Protein AF-A0A5N5IXF9-F1 (afdb_monomer)

Structure (mmCIF, N/CA/C/O backbone):
data_AF-A0A5N5IXF9-F1
#
_entry.id   AF-A0A5N5IXF9-F1
#
loop_
_atom_site.group_PDB
_atom_site.id
_atom_site.type_symbol
_atom_site.label_atom_id
_atom_site.label_alt_id
_atom_site.label_comp_id
_atom_site.label_asym_id
_atom_site.label_entity_id
_atom_site.label_seq_id
_atom_site.pdbx_PDB_ins_code
_atom_site.Cartn_x
_atom_site.Cartn_y
_atom_site.Cartn_z
_atom_site.occupancy
_atom_site.B_iso_or_equiv
_atom_site.auth_seq_id
_atom_site.auth_comp_id
_atom_site.auth_asym_id
_atom_site.auth_atom_id
_atom_site.pdbx_PDB_model_num
ATOM 1 N N . MET A 1 1 ? -5.535 4.518 25.480 1.00 44.16 1 MET A N 1
ATOM 2 C CA . MET A 1 1 ? -6.797 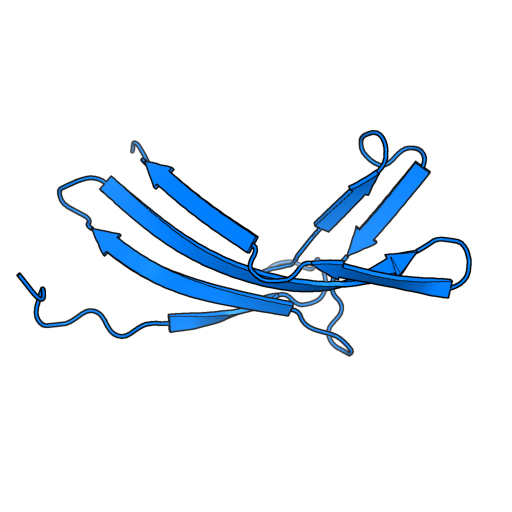3.822 25.774 1.00 44.16 1 MET A CA 1
ATOM 3 C C . MET A 1 1 ? -6.947 2.839 24.637 1.00 44.16 1 MET A C 1
ATOM 5 O O . MET A 1 1 ? -7.205 3.281 23.527 1.00 44.16 1 MET A O 1
ATOM 9 N N . ASP A 1 2 ? -6.598 1.576 24.877 1.00 48.09 2 ASP A N 1
ATOM 10 C CA . ASP A 1 2 ? -6.841 0.504 23.913 1.00 48.09 2 ASP A CA 1
ATOM 11 C C . ASP A 1 2 ? -8.354 0.346 23.806 1.00 48.09 2 ASP A C 1
ATOM 13 O O . ASP A 1 2 ? -9.032 0.090 24.801 1.00 48.09 2 ASP A O 1
ATOM 17 N N . ILE A 1 3 ? -8.889 0.598 22.620 1.00 55.22 3 ILE A N 1
ATOM 18 C CA . ILE A 1 3 ? -10.283 0.309 22.307 1.00 55.22 3 ILE A CA 1
ATOM 19 C C . ILE A 1 3 ? -10.377 -1.207 22.137 1.00 55.22 3 ILE A C 1
ATOM 21 O O . ILE A 1 3 ? -9.847 -1.770 21.178 1.00 55.22 3 ILE A O 1
ATOM 25 N N . GLU A 1 4 ? -10.995 -1.876 23.112 1.00 52.56 4 GLU A N 1
ATOM 26 C CA . GLU A 1 4 ? -11.319 -3.299 23.041 1.00 52.56 4 GLU A CA 1
ATOM 27 C C . GLU A 1 4 ? -12.086 -3.586 21.739 1.00 52.56 4 GLU A C 1
ATOM 29 O O . GLU A 1 4 ? -13.203 -3.110 21.554 1.00 52.56 4 GLU A O 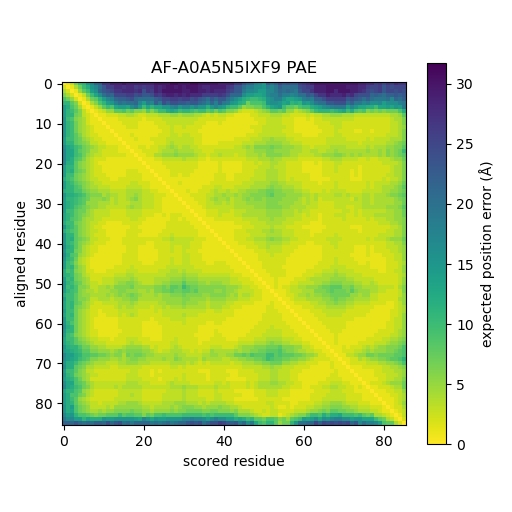1
ATOM 34 N N . GLY A 1 5 ? -11.485 -4.364 20.831 1.00 59.41 5 GLY A N 1
ATOM 35 C CA . GLY A 1 5 ? -12.185 -4.931 19.672 1.00 59.41 5 GLY A CA 1
ATOM 36 C C . GLY A 1 5 ? -11.589 -4.654 18.291 1.00 59.41 5 GLY A C 1
ATOM 37 O O . GLY A 1 5 ? -12.025 -5.305 17.342 1.00 59.41 5 GLY A O 1
ATOM 38 N N . PHE A 1 6 ? -10.588 -3.779 18.137 1.00 63.03 6 PHE A N 1
ATOM 39 C CA . PHE A 1 6 ? -9.895 -3.649 16.847 1.00 63.03 6 PHE A CA 1
ATOM 40 C C . PHE A 1 6 ? -8.680 -4.581 16.773 1.00 63.03 6 PHE A C 1
ATOM 42 O O . PHE A 1 6 ? -7.671 -4.366 17.441 1.00 63.03 6 PHE A O 1
ATOM 49 N N . SER A 1 7 ? -8.769 -5.625 15.946 1.00 73.19 7 SER A N 1
ATOM 50 C CA . SER A 1 7 ? -7.596 -6.386 15.511 1.00 73.19 7 SER A CA 1
ATOM 51 C C . SER A 1 7 ? -7.069 -5.788 14.211 1.00 73.19 7 SER A C 1
ATOM 53 O O . SER A 1 7 ? -7.836 -5.647 13.253 1.00 73.19 7 SER A O 1
ATOM 55 N N . GLU A 1 8 ? -5.767 -5.489 14.155 1.00 88.38 8 GLU A N 1
ATOM 56 C CA . GLU A 1 8 ? -5.096 -5.130 12.902 1.00 88.38 8 GLU A CA 1
ATOM 57 C C . GLU A 1 8 ? -5.514 -6.095 11.789 1.00 88.38 8 GLU A C 1
ATOM 59 O O . GLU A 1 8 ? -5.469 -7.317 11.950 1.00 88.38 8 GLU A O 1
ATOM 64 N N . THR A 1 9 ? -5.956 -5.543 10.661 1.00 93.25 9 THR A N 1
ATOM 65 C CA . THR A 1 9 ? -6.450 -6.348 9.541 1.00 93.25 9 THR A CA 1
ATOM 66 C C . THR A 1 9 ? -5.590 -6.091 8.318 1.00 93.25 9 THR A C 1
ATOM 68 O O . THR A 1 9 ? -5.404 -4.947 7.904 1.00 93.25 9 THR A O 1
ATOM 71 N N . THR A 1 10 ? -5.055 -7.167 7.739 1.00 96.62 10 THR A N 1
ATOM 72 C CA . THR A 1 10 ? -4.251 -7.118 6.514 1.00 96.62 10 THR A CA 1
ATOM 73 C C . THR A 1 10 ? -5.071 -7.579 5.313 1.00 96.62 10 THR A C 1
ATOM 75 O O . THR A 1 10 ? -5.662 -8.657 5.333 1.00 96.62 10 THR A O 1
ATOM 78 N N . TYR A 1 11 ? -5.022 -6.801 4.238 1.00 97.19 11 TYR A N 1
ATOM 79 C CA . TYR A 1 11 ? -5.586 -7.115 2.933 1.00 97.19 11 TYR A CA 1
ATOM 80 C C . TYR A 1 11 ? -4.477 -7.261 1.889 1.00 97.19 11 TYR A C 1
ATOM 82 O O . TYR A 1 11 ? -3.416 -6.639 1.989 1.00 97.19 11 TYR A O 1
ATOM 90 N N . GLN A 1 12 ? -4.729 -8.081 0.870 1.00 98.44 12 GLN A N 1
ATOM 91 C CA . GLN A 1 12 ? -3.833 -8.211 -0.277 1.00 98.44 12 GLN A CA 1
ATOM 92 C C . GLN A 1 12 ? -4.175 -7.173 -1.344 1.00 98.44 12 GLN A C 1
ATOM 94 O O . GLN A 1 12 ? -5.339 -7.028 -1.714 1.00 98.44 12 GLN A O 1
ATOM 99 N N . LEU A 1 13 ? -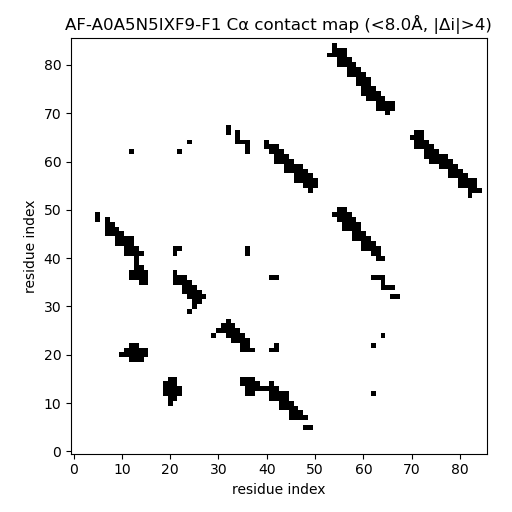3.146 -6.518 -1.873 1.00 98.44 13 LEU A N 1
ATOM 100 C CA . LEU A 1 13 ? -3.232 -5.667 -3.056 1.00 98.44 13 LEU A CA 1
ATOM 101 C C . LEU A 1 13 ? -2.862 -6.520 -4.277 1.00 98.44 13 LEU A C 1
ATOM 103 O O . LEU A 1 13 ? -1.699 -6.863 -4.446 1.00 98.44 13 LEU A O 1
ATOM 107 N N . LYS A 1 14 ? -3.838 -6.937 -5.077 1.00 98.50 14 LYS A N 1
ATOM 108 C CA . LYS A 1 14 ? -3.697 -7.878 -6.200 1.00 98.50 14 L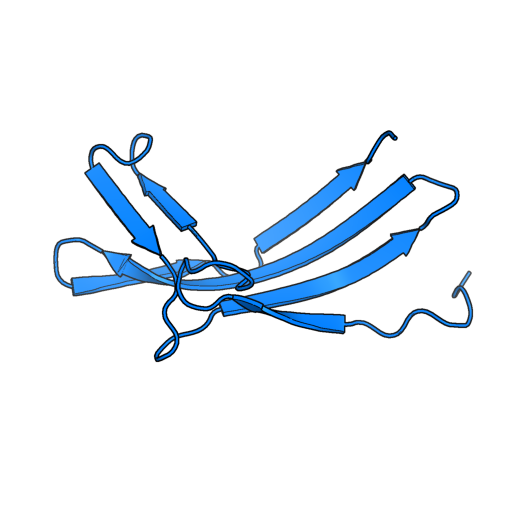YS A CA 1
ATOM 109 C C . LYS A 1 14 ? -3.749 -7.147 -7.547 1.00 98.50 14 LYS A C 1
ATOM 111 O O . LYS A 1 14 ? -3.408 -5.972 -7.621 1.00 98.50 14 LYS A O 1
ATOM 116 N N . SER A 1 15 ? -4.140 -7.842 -8.614 1.00 97.69 15 SER A N 1
ATOM 117 C CA . SER A 1 15 ? -4.417 -7.243 -9.921 1.00 97.69 15 SER A CA 1
ATOM 118 C C . SER A 1 15 ? -5.625 -6.300 -9.877 1.00 97.69 15 SER A C 1
ATOM 120 O O . SER A 1 15 ? -6.585 -6.551 -9.143 1.00 97.69 15 SER A O 1
ATOM 122 N N . GLU A 1 16 ? -5.594 -5.239 -10.689 1.00 96.75 16 GLU A N 1
ATOM 123 C CA . GLU A 1 16 ? -6.727 -4.328 -10.889 1.00 96.75 16 GLU A CA 1
ATOM 124 C C . GLU A 1 16 ? -7.825 -5.021 -11.710 1.00 96.75 16 GLU A C 1
ATOM 126 O O . GLU A 1 16 ? -7.884 -4.966 -12.937 1.00 96.75 16 GLU A O 1
ATOM 131 N N . VAL A 1 17 ? -8.703 -5.723 -11.003 1.00 95.69 17 VAL A N 1
ATOM 132 C CA . VAL A 1 17 ? -9.952 -6.271 -11.532 1.00 95.69 17 VAL A CA 1
ATOM 133 C C . VAL A 1 17 ? -11.072 -5.984 -10.541 1.00 95.69 17 VAL A C 1
ATOM 135 O O . VAL A 1 17 ? -10.830 -5.740 -9.358 1.00 95.69 17 VAL A O 1
ATOM 138 N N . SER A 1 18 ? -12.319 -6.011 -11.012 1.00 96.19 18 SER A N 1
ATOM 139 C CA . SER A 1 18 ? -13.478 -5.717 -10.165 1.00 96.19 18 SER A CA 1
ATOM 140 C C . SER A 1 18 ? -13.488 -6.584 -8.898 1.00 96.19 18 SER A C 1
ATOM 142 O O . SER A 1 18 ? -13.416 -7.810 -8.974 1.00 96.19 18 SER A O 1
ATOM 144 N N . GLY A 1 19 ? -13.566 -5.932 -7.735 1.00 94.50 19 GLY A N 1
ATOM 145 C CA . GLY A 1 19 ? -13.583 -6.578 -6.420 1.00 94.50 19 GLY A CA 1
ATOM 146 C C . GLY A 1 19 ? -12.210 -6.783 -5.771 1.00 94.50 19 GLY A C 1
ATOM 147 O O . GLY A 1 19 ? -12.160 -7.066 -4.575 1.00 94.50 19 GLY A O 1
ATOM 148 N N . ASN A 1 20 ? -11.106 -6.602 -6.501 1.00 97.12 20 ASN A N 1
ATOM 149 C CA . ASN A 1 20 ? -9.771 -6.600 -5.911 1.00 97.12 20 ASN A CA 1
ATOM 150 C C . ASN A 1 20 ? -9.399 -5.209 -5.378 1.00 97.12 20 ASN A C 1
ATOM 152 O O . ASN A 1 20 ? -9.747 -4.182 -5.957 1.00 97.12 20 ASN A O 1
ATOM 156 N N . LEU A 1 21 ? -8.617 -5.192 -4.298 1.00 97.94 21 LEU A N 1
ATOM 157 C CA . LEU A 1 21 ? -7.777 -4.047 -3.951 1.00 97.94 21 LEU A CA 1
ATOM 158 C C . LEU A 1 21 ? -6.462 -4.169 -4.720 1.00 97.94 21 LEU A C 1
ATOM 160 O O . LEU A 1 21 ? -6.013 -5.287 -4.969 1.00 97.94 21 LEU A O 1
ATOM 164 N N . TYR A 1 22 ? -5.826 -3.054 -5.059 1.00 98.12 22 TYR A N 1
ATOM 165 C CA . TYR A 1 22 ? -4.568 -3.034 -5.805 1.00 98.12 22 TYR A CA 1
ATOM 166 C C . TYR A 1 22 ? -3.709 -1.836 -5.391 1.00 98.12 22 TYR A C 1
ATOM 168 O O . TYR A 1 22 ? -4.205 -0.860 -4.830 1.00 98.12 22 TYR A O 1
ATOM 176 N N . GLY A 1 23 ? -2.404 -1.944 -5.625 1.00 97.44 23 GLY A N 1
ATOM 177 C CA . GLY A 1 23 ? -1.449 -0.851 -5.499 1.00 97.44 23 GLY A CA 1
ATOM 178 C C . GLY A 1 23 ? -1.071 -0.355 -6.886 1.00 97.44 23 GLY A C 1
ATOM 179 O O . GLY A 1 23 ? -0.776 -1.168 -7.760 1.00 97.44 23 GLY A O 1
ATOM 180 N N . LEU A 1 24 ? -1.071 0.964 -7.065 1.00 96.94 24 LEU A N 1
ATOM 181 C CA . LEU A 1 24 ? -0.758 1.635 -8.321 1.00 96.94 24 LEU A CA 1
ATOM 182 C C . LEU A 1 24 ? 0.443 2.563 -8.126 1.00 96.94 24 LEU A C 1
ATOM 184 O O . LEU A 1 24 ? 0.487 3.348 -7.177 1.00 96.94 24 LEU A O 1
ATOM 188 N N . TYR A 1 25 ? 1.410 2.477 -9.031 1.00 96.69 25 TYR A N 1
ATOM 189 C CA . TYR A 1 25 ? 2.554 3.371 -9.110 1.00 96.69 25 TYR A CA 1
ATOM 190 C C . TYR A 1 25 ? 2.514 4.122 -10.438 1.00 96.69 25 TYR A C 1
ATOM 192 O O . TYR A 1 25 ? 2.726 3.540 -11.501 1.00 96.69 25 TYR A O 1
ATOM 200 N N . LEU A 1 26 ? 2.266 5.429 -10.349 1.00 96.25 26 LEU A N 1
ATOM 201 C CA . LEU A 1 26 ? 2.245 6.337 -11.487 1.00 96.25 26 LEU A CA 1
ATOM 202 C C . LEU A 1 26 ? 3.469 7.248 -11.436 1.00 96.25 26 LEU A C 1
ATOM 204 O O . LEU A 1 26 ? 3.610 8.059 -10.518 1.00 96.25 26 LEU A O 1
ATOM 208 N N . LEU A 1 27 ? 4.328 7.155 -12.446 1.00 95.31 27 LEU A N 1
ATOM 209 C CA . LEU A 1 27 ? 5.398 8.120 -12.668 1.00 95.31 27 LEU A CA 1
ATOM 210 C C . LEU A 1 27 ? 4.955 9.127 -13.727 1.00 95.31 27 LEU A C 1
ATOM 212 O O . LEU A 1 27 ? 4.525 8.741 -14.815 1.00 95.31 27 LEU A O 1
ATOM 216 N N . ASP A 1 28 ? 5.063 10.413 -13.389 1.00 95.75 28 ASP A N 1
ATOM 217 C CA . ASP A 1 28 ? 4.581 11.527 -14.218 1.00 95.75 28 ASP A CA 1
ATOM 218 C C . ASP A 1 28 ? 3.094 11.382 -14.591 1.00 95.75 28 ASP A C 1
ATOM 220 O O . ASP A 1 28 ? 2.695 11.453 -15.751 1.00 95.75 28 ASP A O 1
ATOM 224 N N . GLY A 1 29 ? 2.265 11.045 -13.596 1.00 93.88 29 GLY A N 1
ATOM 225 C CA . GLY A 1 29 ? 0.830 10.824 -13.797 1.00 93.88 29 GLY A CA 1
ATOM 226 C C . GLY A 1 29 ? 0.489 9.621 -14.684 1.00 93.88 29 GLY A C 1
ATOM 227 O O . GLY A 1 29 ? -0.617 9.567 -15.210 1.00 93.88 29 GLY A O 1
ATOM 228 N N . GLY A 1 30 ? 1.423 8.681 -14.869 1.00 93.38 30 GLY A N 1
ATOM 229 C CA . GLY A 1 30 ? 1.245 7.505 -15.726 1.00 93.38 30 GLY A CA 1
ATOM 230 C C . GLY A 1 30 ? 1.808 7.676 -17.137 1.00 93.38 30 GLY A C 1
ATOM 231 O O . GLY A 1 30 ? 1.811 6.724 -17.909 1.00 93.38 30 GLY A O 1
ATOM 232 N N . ILE A 1 31 ? 2.324 8.861 -17.487 1.00 95.56 31 ILE A N 1
ATOM 233 C CA . ILE A 1 31 ? 2.922 9.105 -18.807 1.00 95.56 31 ILE A CA 1
ATOM 234 C C . ILE A 1 31 ? 4.240 8.343 -18.974 1.00 95.56 31 ILE A C 1
ATOM 236 O O . ILE A 1 31 ? 4.529 7.840 -20.059 1.00 95.56 31 ILE A O 1
ATOM 240 N N . VAL A 1 32 ? 5.045 8.257 -17.912 1.00 94.62 32 VAL A N 1
ATOM 241 C CA . VAL A 1 32 ? 6.351 7.585 -17.963 1.00 94.62 32 VAL A CA 1
ATOM 242 C C . VAL A 1 32 ? 6.246 6.135 -17.515 1.00 94.62 32 VAL A C 1
ATOM 244 O O . VAL A 1 32 ? 6.863 5.263 -18.122 1.00 94.62 32 VAL A O 1
ATOM 247 N N . LEU A 1 33 ? 5.498 5.864 -16.450 1.00 94.81 33 LEU A N 1
ATOM 248 C CA . LEU A 1 33 ? 5.270 4.510 -15.965 1.00 94.81 33 LEU A CA 1
ATOM 249 C C . LEU A 1 33 ? 3.901 4.437 -15.312 1.00 94.81 33 LEU A C 1
ATOM 251 O O . LEU A 1 33 ? 3.581 5.253 -14.449 1.00 94.81 33 LEU A O 1
ATOM 255 N N . ASP A 1 34 ? 3.159 3.415 -15.698 1.00 96.19 34 ASP A N 1
ATOM 256 C CA . ASP A 1 34 ? 1.945 2.969 -15.043 1.00 96.19 34 ASP A CA 1
ATOM 257 C C . ASP A 1 34 ? 2.143 1.487 -14.714 1.00 96.19 34 ASP A C 1
ATOM 259 O O . ASP A 1 34 ? 2.266 0.648 -15.610 1.00 96.19 34 ASP A O 1
ATOM 263 N N . SER A 1 35 ? 2.324 1.186 -13.429 1.00 96.81 35 SER A N 1
ATOM 264 C CA . SER A 1 35 ? 2.622 -0.166 -12.965 1.00 96.81 35 SER A CA 1
ATOM 265 C C . SER A 1 35 ? 1.851 -0.486 -11.698 1.00 96.81 35 SER A C 1
ATOM 267 O O . SER A 1 35 ? 1.707 0.351 -10.807 1.00 96.81 35 SER A O 1
ATOM 269 N N . GLN A 1 36 ? 1.375 -1.722 -11.602 1.00 97.50 36 GLN A N 1
ATOM 270 C CA . GLN A 1 36 ? 0.449 -2.141 -10.560 1.00 97.50 36 GLN A CA 1
ATOM 271 C C . GLN A 1 36 ? 0.765 -3.528 -10.014 1.00 97.50 36 GLN A C 1
ATOM 273 O O . GLN A 1 36 ? 1.460 -4.334 -10.640 1.00 97.50 36 GLN A O 1
ATOM 278 N N . THR A 1 37 ? 0.236 -3.815 -8.828 1.00 98.31 37 THR A N 1
ATOM 279 C CA . THR A 1 37 ? 0.309 -5.150 -8.231 1.00 98.31 37 THR A CA 1
ATOM 280 C C . THR A 1 37 ? -0.399 -6.197 -9.093 1.00 98.31 37 THR A C 1
ATOM 282 O O . THR A 1 37 ? -1.285 -5.898 -9.890 1.00 98.31 37 THR A O 1
ATOM 285 N N . THR A 1 38 ? -0.008 -7.462 -8.937 1.00 97.88 38 THR A N 1
ATOM 286 C CA . THR A 1 38 ? -0.599 -8.594 -9.670 1.00 97.88 38 THR A CA 1
ATOM 287 C C . THR A 1 38 ? -0.943 -9.721 -8.706 1.00 97.88 38 THR A C 1
ATOM 289 O O . THR A 1 38 ? -0.474 -9.733 -7.571 1.00 97.88 38 THR A O 1
ATOM 292 N N . ASP A 1 39 ? -1.714 -10.713 -9.150 1.00 97.94 39 ASP A N 1
ATOM 293 C CA . ASP A 1 39 ? -1.987 -11.903 -8.330 1.00 97.94 39 ASP A CA 1
ATOM 294 C C . ASP A 1 39 ? -0.723 -12.730 -8.028 1.00 97.94 39 ASP A C 1
ATOM 296 O O . ASP A 1 39 ? -0.671 -13.429 -7.019 1.00 97.94 39 ASP A O 1
ATOM 300 N N . LEU A 1 40 ? 0.308 -12.639 -8.881 1.00 97.31 40 LEU A N 1
ATOM 301 C CA . LEU A 1 40 ? 1.594 -13.325 -8.694 1.00 97.31 40 LEU A CA 1
ATOM 302 C C . LEU A 1 40 ? 2.538 -12.579 -7.743 1.00 97.31 40 LEU A C 1
ATOM 304 O O . LEU A 1 40 ? 3.390 -13.200 -7.113 1.00 97.31 40 LEU A O 1
ATOM 308 N N . SER A 1 41 ? 2.397 -11.257 -7.645 1.00 96.94 41 SER A N 1
ATOM 309 C CA . SER A 1 41 ? 3.188 -10.401 -6.760 1.00 96.94 41 SER A CA 1
ATOM 310 C C . SER A 1 41 ? 2.273 -9.390 -6.064 1.00 96.94 41 SER A C 1
ATOM 312 O O . SER A 1 41 ? 2.289 -8.202 -6.412 1.00 96.94 41 SER A O 1
ATOM 314 N N . PRO A 1 42 ? 1.436 -9.852 -5.115 1.00 98.31 42 PRO A N 1
ATOM 315 C CA . PRO A 1 42 ? 0.527 -8.975 -4.407 1.00 98.31 42 PRO A CA 1
ATOM 316 C C . PRO A 1 42 ? 1.269 -8.114 -3.379 1.00 98.31 42 PRO A C 1
ATOM 318 O O . PRO A 1 42 ? 2.244 -8.541 -2.759 1.00 98.31 42 PRO A O 1
ATOM 321 N N . GLY A 1 43 ? 0.765 -6.904 -3.169 1.00 98.44 43 GLY A N 1
ATOM 322 C CA . GLY A 1 43 ? 1.123 -6.046 -2.048 1.00 98.44 43 GLY A CA 1
ATOM 323 C C . GLY A 1 43 ? 0.329 -6.355 -0.784 1.00 98.44 43 GLY A C 1
ATOM 324 O O . GLY A 1 43 ? -0.536 -7.237 -0.752 1.00 98.44 43 GLY A O 1
ATOM 325 N N . ARG A 1 44 ? 0.594 -5.578 0.263 1.00 98.56 44 ARG A N 1
ATOM 326 C CA . ARG A 1 44 ? -0.078 -5.660 1.559 1.00 98.56 44 ARG A CA 1
ATOM 327 C C . ARG A 1 44 ? -0.559 -4.282 1.976 1.00 98.56 44 ARG A C 1
ATOM 329 O O . ARG A 1 44 ? 0.184 -3.311 1.885 1.00 98.56 44 ARG A O 1
ATOM 336 N N . LEU A 1 45 ? -1.791 -4.233 2.458 1.00 98.06 45 LEU A N 1
ATOM 337 C CA . LEU A 1 45 ? -2.395 -3.086 3.122 1.00 98.06 45 LEU A CA 1
ATOM 338 C C . LEU A 1 45 ? -2.790 -3.531 4.525 1.00 98.06 45 LEU A C 1
ATOM 340 O O . LEU A 1 45 ? -3.590 -4.453 4.664 1.00 98.06 45 LEU A O 1
ATOM 344 N N . THR A 1 46 ? -2.258 -2.883 5.549 1.00 97.31 46 THR A N 1
ATOM 345 C CA . THR A 1 46 ? -2.589 -3.167 6.945 1.00 97.31 46 THR A CA 1
ATOM 346 C C . THR A 1 46 ? -3.320 -1.973 7.526 1.00 97.31 46 THR A C 1
ATOM 348 O O . THR A 1 46 ? -2.759 -0.884 7.611 1.00 97.31 46 THR A O 1
ATOM 351 N N . ILE A 1 47 ? -4.567 -2.174 7.945 1.00 95.94 47 ILE A N 1
ATOM 352 C CA . ILE A 1 47 ? -5.305 -1.168 8.710 1.00 95.94 47 ILE A CA 1
ATOM 353 C C . ILE A 1 47 ? -4.874 -1.297 10.168 1.00 95.94 47 ILE A C 1
ATOM 355 O O . ILE A 1 47 ? -5.069 -2.349 10.780 1.00 95.94 47 ILE A O 1
ATOM 359 N N . THR A 1 48 ? -4.268 -0.237 10.700 1.00 94.50 48 THR A N 1
ATOM 360 C CA . THR A 1 48 ? -3.716 -0.197 12.063 1.00 94.50 48 THR A CA 1
ATOM 361 C C . THR A 1 48 ? -4.594 0.597 13.020 1.00 94.50 48 THR A C 1
ATOM 363 O O . THR A 1 48 ? -4.517 0.396 14.229 1.00 94.50 48 THR A O 1
ATOM 366 N N . ARG A 1 49 ? -5.449 1.482 12.497 1.00 92.31 49 ARG A N 1
ATOM 367 C CA . ARG A 1 49 ? -6.445 2.206 13.283 1.00 92.31 49 ARG A CA 1
ATOM 368 C C . ARG A 1 49 ? -7.725 2.378 12.481 1.00 92.31 49 ARG A C 1
ATOM 370 O O . ARG A 1 49 ? -7.689 2.829 11.338 1.00 92.31 49 ARG A O 1
ATOM 377 N N . PHE A 1 50 ? -8.841 2.067 13.122 1.00 90.12 50 PHE A N 1
ATOM 378 C CA . PHE A 1 50 ? -10.171 2.445 12.679 1.00 90.12 50 PHE A CA 1
ATOM 379 C C . PHE A 1 50 ? -10.895 3.067 13.870 1.00 90.12 50 PHE A C 1
ATOM 381 O O . PHE A 1 50 ? -11.047 2.420 14.904 1.00 90.12 50 PHE A O 1
ATOM 388 N N . ASP A 1 51 ? -11.272 4.331 13.732 1.00 89.88 51 ASP A N 1
ATOM 389 C CA . ASP A 1 51 ? -11.967 5.110 14.750 1.00 89.88 51 ASP A CA 1
ATOM 390 C C . ASP A 1 51 ? -13.201 5.730 14.094 1.00 89.88 51 ASP A C 1
ATOM 392 O O . ASP A 1 51 ? -13.091 6.597 13.224 1.00 89.88 51 ASP A O 1
ATOM 396 N N . ASP A 1 52 ? -14.377 5.207 14.427 1.00 86.31 52 ASP A N 1
ATOM 397 C CA . ASP A 1 52 ? -15.636 5.621 13.814 1.00 86.31 52 ASP A CA 1
ATOM 398 C C . ASP A 1 52 ? -16.189 6.924 14.395 1.00 86.31 52 ASP A C 1
ATOM 400 O O . ASP A 1 52 ? -16.911 7.632 13.696 1.00 86.31 52 ASP A O 1
ATOM 404 N N . GLN A 1 53 ? -15.814 7.264 15.629 1.00 90.19 53 GLN A N 1
ATOM 405 C CA . GLN A 1 53 ? -16.217 8.495 16.305 1.00 90.19 53 GLN A CA 1
ATOM 406 C C . GLN A 1 53 ? -15.428 9.690 15.781 1.00 90.19 53 GLN A C 1
ATOM 408 O O . GLN A 1 53 ? -16.007 10.731 15.480 1.00 90.19 53 GLN A O 1
ATOM 413 N N . GLU A 1 54 ? -14.114 9.519 15.633 1.00 89.62 54 GLU A N 1
ATOM 414 C CA . GLU A 1 54 ? -13.227 10.556 15.098 1.00 89.62 54 GLU A CA 1
ATOM 415 C C . GLU A 1 54 ? -13.145 10.527 13.563 1.00 89.62 54 GLU A C 1
ATOM 417 O O . GLU A 1 54 ? -12.492 11.373 12.959 1.00 89.62 54 GLU A O 1
ATOM 422 N N . HIS A 1 55 ? -13.809 9.559 12.923 1.00 91.44 55 HIS A N 1
ATOM 423 C CA . HIS A 1 55 ? -13.782 9.319 11.481 1.00 91.44 55 HIS A CA 1
ATOM 424 C C . HIS A 1 55 ? -12.365 9.184 10.898 1.00 91.44 55 HIS A C 1
ATOM 426 O O . HIS A 1 55 ? -12.059 9.706 9.823 1.00 91.44 55 HIS A O 1
ATOM 432 N N . ILE A 1 56 ? -11.503 8.435 11.591 1.00 92.69 56 ILE A N 1
ATOM 433 C CA . ILE A 1 56 ? -10.112 8.196 11.194 1.00 92.69 56 ILE A CA 1
ATOM 434 C C . ILE A 1 56 ? -9.933 6.754 10.721 1.00 92.69 56 ILE A C 1
ATOM 436 O O . ILE A 1 56 ? -10.314 5.798 11.403 1.00 92.69 56 ILE A O 1
ATOM 440 N N . ILE A 1 57 ? -9.265 6.593 9.579 1.00 93.69 57 ILE A N 1
ATOM 441 C CA . ILE A 1 57 ? -8.680 5.325 9.138 1.00 93.69 57 ILE A CA 1
ATOM 442 C C . ILE A 1 57 ? -7.194 5.549 8.900 1.00 93.69 57 ILE A C 1
ATOM 444 O O . ILE A 1 57 ? -6.810 6.346 8.045 1.00 93.69 57 ILE A O 1
ATOM 448 N N . SER A 1 58 ? -6.359 4.802 9.613 1.00 95.75 58 SER A N 1
ATOM 449 C CA . SER A 1 58 ? -4.909 4.841 9.429 1.00 95.75 58 SER A CA 1
ATOM 450 C C . SER A 1 58 ? -4.381 3.444 9.141 1.00 95.75 58 SER A C 1
ATOM 452 O O . SER A 1 58 ? -4.925 2.427 9.589 1.00 95.75 58 SER A O 1
ATOM 454 N N . GLY A 1 59 ? -3.284 3.386 8.402 1.00 96.44 59 GLY A N 1
ATOM 455 C CA . GLY A 1 59 ? -2.674 2.115 8.069 1.00 96.44 59 GLY A CA 1
ATOM 456 C C . GLY A 1 59 ? -1.339 2.246 7.372 1.00 96.44 59 GLY A C 1
ATOM 457 O O . GLY A 1 59 ? -0.819 3.341 7.137 1.00 96.44 59 GLY A O 1
ATOM 458 N N . THR A 1 60 ? -0.788 1.087 7.040 1.00 97.94 60 THR A N 1
ATOM 459 C CA . THR A 1 60 ? 0.443 0.960 6.275 1.00 97.94 60 THR A CA 1
ATOM 460 C C . THR A 1 60 ? 0.207 0.190 4.991 1.00 97.94 60 THR A C 1
ATOM 462 O O . THR A 1 60 ? -0.711 -0.624 4.895 1.00 97.94 60 THR A O 1
ATOM 465 N N . PHE A 1 61 ? 1.039 0.440 3.989 1.00 98.44 61 PHE A N 1
ATOM 466 C CA . PHE A 1 61 ? 1.043 -0.351 2.772 1.00 98.44 61 PHE A CA 1
ATOM 467 C C . PHE A 1 61 ? 2.462 -0.584 2.271 1.00 98.44 61 PHE A C 1
ATOM 469 O O . PHE A 1 61 ? 3.351 0.257 2.414 1.00 98.44 61 PHE A O 1
ATOM 476 N N . GLU A 1 62 ? 2.658 -1.743 1.661 1.00 98.69 62 GLU A N 1
ATOM 477 C CA . GLU A 1 62 ? 3.89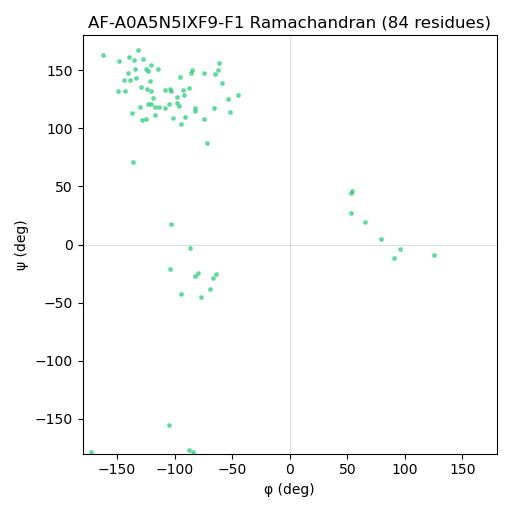4 -2.109 0.986 1.00 98.69 62 GLU A CA 1
ATOM 478 C C . GLU A 1 62 ? 3.579 -2.932 -0.260 1.00 98.69 62 GLU A C 1
ATOM 480 O O . GLU A 1 62 ? 2.662 -3.757 -0.267 1.00 98.69 62 GLU A O 1
ATOM 485 N N . PHE A 1 63 ? 4.327 -2.711 -1.334 1.00 98.50 63 PHE A N 1
ATOM 486 C CA . PHE A 1 63 ? 4.228 -3.519 -2.542 1.00 98.50 63 PHE A CA 1
ATOM 487 C C . PHE A 1 63 ? 5.458 -3.344 -3.431 1.00 98.50 63 PHE A C 1
ATOM 489 O O . PHE A 1 63 ? 6.249 -2.416 -3.274 1.00 98.50 63 PHE A O 1
ATOM 496 N N . THR A 1 64 ? 5.647 -4.270 -4.365 1.00 98.44 64 THR A N 1
ATOM 497 C CA . THR A 1 64 ? 6.712 -4.196 -5.369 1.00 98.44 64 THR A CA 1
ATOM 498 C C . THR A 1 64 ? 6.095 -4.288 -6.753 1.00 98.44 64 THR A C 1
ATOM 500 O O . THR A 1 64 ? 5.261 -5.159 -6.994 1.00 98.44 64 THR A O 1
ATOM 503 N N . VAL A 1 65 ? 6.519 -3.402 -7.648 1.00 97.56 65 VAL A N 1
ATOM 504 C CA . VAL A 1 65 ? 6.112 -3.381 -9.057 1.00 97.56 65 VAL A CA 1
ATOM 505 C C . VAL A 1 65 ? 7.331 -3.362 -9.967 1.00 97.56 65 VAL A C 1
ATOM 507 O O . VAL A 1 65 ? 8.432 -3.009 -9.542 1.00 97.56 65 VAL A O 1
ATOM 510 N N . GLN A 1 66 ? 7.141 -3.765 -11.219 1.00 96.81 66 GLN A N 1
ATOM 511 C CA . GLN A 1 66 ? 8.191 -3.742 -12.230 1.00 96.81 66 GLN A CA 1
ATOM 512 C C . GLN A 1 66 ? 8.142 -2.418 -13.004 1.00 96.81 66 GLN A C 1
ATOM 514 O O . GLN A 1 66 ? 7.067 -1.981 -13.415 1.00 96.81 66 GLN A O 1
ATOM 519 N N . GLY A 1 67 ? 9.295 -1.777 -13.177 1.00 94.38 67 GLY A N 1
ATOM 520 C CA . GLY A 1 67 ? 9.462 -0.604 -14.029 1.00 94.38 67 GLY A CA 1
ATOM 521 C C . GLY A 1 67 ? 9.779 -0.966 -15.483 1.00 94.38 67 GLY A C 1
ATOM 522 O O . GLY A 1 67 ? 9.812 -2.139 -15.863 1.00 94.38 67 GLY A O 1
ATOM 523 N N . ASN A 1 68 ? 10.017 0.050 -16.313 1.00 91.75 68 ASN A N 1
ATOM 524 C CA . ASN A 1 68 ? 10.079 -0.104 -17.773 1.00 91.75 68 ASN A CA 1
ATOM 525 C C . ASN A 1 68 ? 11.262 -0.948 -18.269 1.00 91.75 68 ASN A C 1
ATOM 527 O O . ASN A 1 68 ? 11.1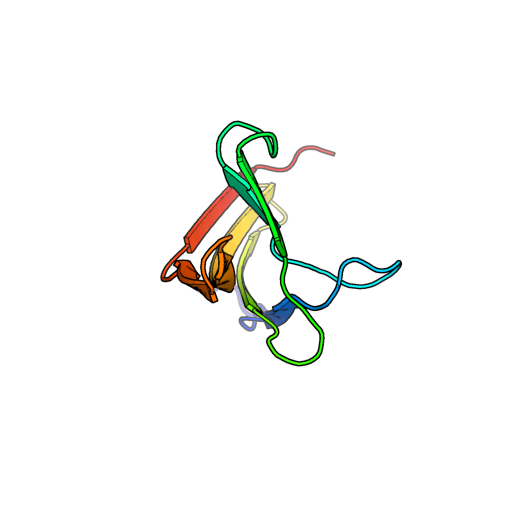61 -1.584 -19.315 1.00 91.75 68 ASN A O 1
ATOM 531 N N . ASN A 1 69 ? 12.377 -0.974 -17.539 1.00 92.44 69 ASN A N 1
ATOM 532 C CA . ASN A 1 69 ? 13.579 -1.719 -17.924 1.00 92.44 69 ASN A CA 1
ATOM 533 C C . ASN A 1 69 ? 13.720 -3.023 -17.126 1.00 92.44 69 ASN A C 1
ATOM 535 O O . ASN A 1 69 ? 14.798 -3.617 -17.066 1.00 92.44 69 ASN A O 1
ATOM 539 N N . GLY A 1 70 ? 12.626 -3.472 -16.508 1.00 91.69 70 GLY A N 1
ATOM 540 C CA . GLY A 1 70 ? 12.586 -4.670 -15.687 1.00 91.69 70 GLY A CA 1
ATOM 541 C C . GLY A 1 70 ? 13.128 -4.487 -14.270 1.00 91.69 70 GLY A C 1
ATOM 542 O O . GLY A 1 70 ? 13.198 -5.467 -13.527 1.00 91.69 70 GLY A O 1
ATOM 543 N N . GLU A 1 71 ? 13.488 -3.263 -13.878 1.00 95.25 71 GLU A N 1
ATOM 544 C CA . GLU A 1 71 ? 13.832 -2.928 -12.504 1.00 95.25 71 GLU A CA 1
ATOM 545 C C . GLU A 1 71 ? 12.643 -3.142 -11.565 1.00 95.25 71 GLU A C 1
ATOM 547 O O . GLU A 1 71 ? 11.486 -2.999 -11.951 1.00 95.25 71 GLU A O 1
ATOM 552 N N . LEU A 1 72 ? 12.931 -3.472 -10.308 1.00 97.12 72 LEU A N 1
ATOM 553 C CA . LEU A 1 72 ? 11.905 -3.596 -9.279 1.00 97.12 72 LEU A CA 1
ATOM 554 C C . LEU A 1 72 ? 11.845 -2.312 -8.461 1.00 97.12 72 LEU A C 1
ATOM 556 O O . LEU A 1 72 ? 12.825 -1.925 -7.823 1.00 97.12 72 LEU A O 1
ATOM 560 N N . ILE A 1 73 ? 10.673 -1.691 -8.443 1.00 97.38 73 ILE A N 1
ATOM 561 C CA . ILE 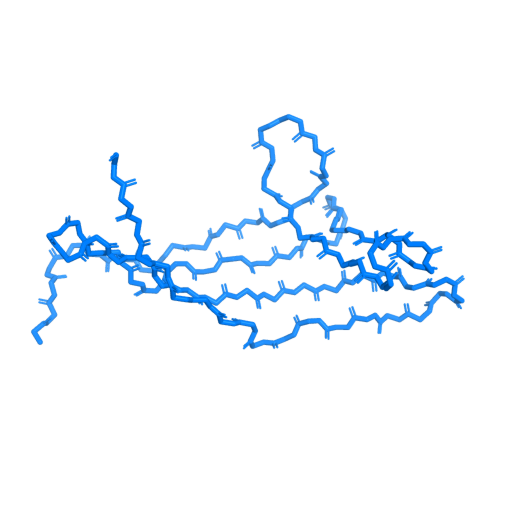A 1 73 ? 10.362 -0.524 -7.626 1.00 97.38 73 ILE A CA 1
ATOM 562 C C . ILE A 1 73 ? 9.668 -1.034 -6.369 1.00 97.38 73 ILE A C 1
ATOM 564 O O . ILE A 1 73 ? 8.619 -1.676 -6.440 1.00 97.38 73 ILE A O 1
ATOM 568 N N . LYS A 1 74 ? 10.281 -0.775 -5.213 1.00 97.94 74 LYS A N 1
ATOM 569 C CA . LYS A 1 74 ? 9.780 -1.218 -3.911 1.00 97.94 74 LYS A CA 1
ATOM 570 C C . LYS A 1 74 ? 9.179 -0.041 -3.168 1.00 97.94 74 LYS A C 1
ATOM 572 O O . LYS A 1 74 ? 9.869 0.935 -2.889 1.00 97.94 74 LYS A O 1
ATOM 577 N N . ILE A 1 75 ? 7.908 -0.170 -2.832 1.00 97.81 75 ILE A N 1
ATOM 578 C CA . ILE A 1 75 ? 7.185 0.747 -1.972 1.00 97.81 75 ILE A CA 1
ATOM 579 C C . ILE A 1 75 ? 7.135 0.065 -0.610 1.00 97.81 75 ILE A C 1
ATOM 581 O O . ILE A 1 75 ? 6.476 -0.961 -0.455 1.00 97.81 75 ILE A O 1
ATOM 585 N N . THR A 1 76 ? 7.883 0.593 0.352 1.00 96.94 76 THR A N 1
ATOM 586 C CA . THR A 1 76 ? 8.008 0.039 1.706 1.00 96.94 76 THR A CA 1
ATOM 587 C C . THR A 1 76 ? 7.617 1.090 2.727 1.00 96.94 76 THR A C 1
ATOM 589 O O . THR A 1 76 ? 7.816 2.280 2.488 1.00 96.94 76 THR A O 1
ATOM 592 N N . ASP A 1 77 ? 7.079 0.651 3.865 1.00 94.94 77 ASP A N 1
ATOM 593 C CA . ASP A 1 77 ? 6.697 1.526 4.979 1.00 94.94 77 ASP A CA 1
ATOM 594 C C . ASP A 1 77 ? 5.769 2.685 4.574 1.00 94.94 77 ASP A C 1
A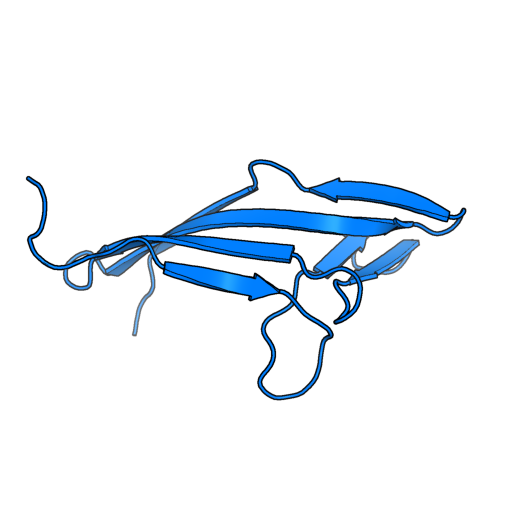TOM 596 O O . ASP A 1 77 ? 5.762 3.735 5.221 1.00 94.94 77 ASP A O 1
ATOM 600 N N . GLY A 1 78 ? 4.976 2.505 3.511 1.00 97.12 78 GLY A N 1
ATOM 601 C CA . GLY A 1 78 ? 3.951 3.460 3.114 1.00 97.12 78 GLY A CA 1
ATOM 602 C C . GLY A 1 78 ? 2.964 3.634 4.258 1.00 97.12 78 GLY A C 1
ATOM 603 O O . GLY A 1 78 ? 2.614 2.663 4.929 1.00 97.12 78 GLY A O 1
ATOM 604 N N . ARG A 1 79 ? 2.536 4.869 4.518 1.00 97.44 79 ARG A N 1
ATOM 605 C CA . ARG A 1 79 ? 1.593 5.195 5.593 1.00 97.44 79 ARG A CA 1
ATOM 606 C C . ARG A 1 79 ? 0.520 6.114 5.066 1.00 97.44 79 ARG A C 1
ATOM 60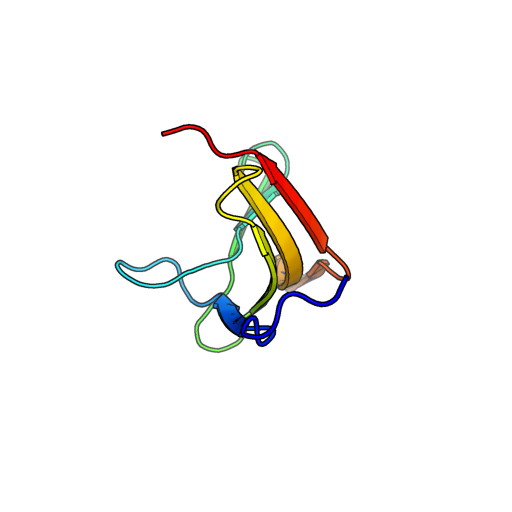8 O O . ARG A 1 79 ? 0.807 7.004 4.269 1.00 97.44 79 ARG A O 1
ATOM 615 N N . PHE A 1 80 ? -0.691 5.915 5.552 1.00 95.75 80 PHE A N 1
ATOM 616 C CA . PHE A 1 80 ? -1.778 6.847 5.330 1.00 95.75 80 PHE A CA 1
ATOM 617 C C . PHE A 1 80 ? -2.513 7.104 6.639 1.00 95.75 80 PHE A C 1
ATOM 619 O O . PHE A 1 80 ? -2.563 6.251 7.529 1.00 95.75 80 PHE A O 1
ATOM 626 N N . ASP A 1 81 ? -3.073 8.301 6.715 1.00 95.62 81 ASP A N 1
ATOM 627 C CA . ASP A 1 81 ? -4.009 8.722 7.740 1.00 95.62 81 ASP A CA 1
ATOM 628 C C . ASP A 1 81 ? -5.106 9.502 7.016 1.00 95.62 81 ASP A C 1
ATOM 630 O O . ASP A 1 81 ? -4.835 10.514 6.361 1.00 95.62 81 ASP A O 1
ATOM 634 N N . LEU A 1 82 ? -6.309 8.941 7.011 1.00 93.69 82 LEU A N 1
ATOM 635 C CA . LEU A 1 82 ? -7.452 9.466 6.289 1.00 93.69 82 LEU A CA 1
ATOM 636 C C . LEU A 1 82 ? -8.536 9.843 7.291 1.00 93.69 82 LEU A C 1
ATOM 638 O O . LEU A 1 82 ? -9.105 8.973 7.948 1.00 93.69 82 LEU A O 1
ATOM 642 N N . ASN A 1 83 ? -8.873 11.130 7.316 1.00 93.88 83 ASN A N 1
ATOM 643 C CA . ASN A 1 83 ? -10.139 11.591 7.869 1.00 93.88 83 ASN A CA 1
ATOM 644 C C . ASN A 1 83 ? -11.216 11.431 6.798 1.00 93.88 83 ASN A C 1
ATOM 646 O O . ASN A 1 83 ? -11.144 12.085 5.753 1.00 93.88 83 ASN A O 1
ATOM 650 N N . TYR A 1 84 ? -12.191 10.559 7.035 1.00 85.19 84 TYR A N 1
ATOM 651 C CA . TYR A 1 84 ? -13.317 10.388 6.124 1.00 85.19 84 TYR A CA 1
ATOM 652 C C . TYR A 1 84 ? -14.503 11.238 6.584 1.00 85.19 84 TYR A C 1
ATOM 654 O O . TYR A 1 84 ? -14.730 11.445 7.769 1.00 85.19 84 TYR A O 1
ATOM 662 N N . SER A 1 85 ? -15.258 11.777 5.633 1.00 82.62 85 SER A N 1
ATOM 663 C CA . SER A 1 85 ? -16.551 12.410 5.906 1.00 82.62 85 SER A CA 1
ATOM 664 C C . SER A 1 85 ? -17.606 11.673 5.097 1.00 82.62 85 SER A C 1
ATOM 666 O O . SER A 1 85 ? -17.322 11.217 3.988 1.00 82.62 85 SER A O 1
ATOM 668 N N . ASN A 1 86 ? -18.771 11.481 5.712 1.00 59.94 86 ASN A N 1
ATOM 669 C CA . ASN A 1 86 ? -19.917 10.801 5.114 1.00 59.94 86 ASN A CA 1
ATOM 670 C C . ASN A 1 86 ? -20.694 11.740 4.183 1.00 59.94 86 ASN A C 1
ATOM 672 O O . ASN A 1 86 ? -20.743 12.953 4.496 1.00 59.94 86 ASN A O 1
#

Organism: NCBI:txid2597517

Secondary structure (DSSP, 8-state):
---TT---EEEEE--SSTT-B--EEEEGGGTSEEEE--SSS-EEEEEEEEETTTTEEEEEEEEEEE-TTSPEEEEEEEEEEEE---

Foldseek 3Di:
DPDPDDDKDKDKAADPDPPHHKDWDDDPNCPQHTWIHHNVWIKMWIFPDDDPVQQKTKTFIWGWTAHDVRDIDTDPRHIDIDRDDD

Solvent-accessible surface area (backbone atoms only — not comparable to full-atom values): 5098 Å² total; per-residue (Å²): 131,86,69,89,83,78,71,75,45,76,45,65,13,21,36,89,48,96,91,51,46,56,48,79,48,59,38,78,88,38,77,78,35,70,33,53,21,28,80,90,45,52,20,42,37,34,42,72,42,78,38,82,89,80,28,36,42,28,31,39,35,35,39,54,32,61,48,97,87,70,47,77,49,75,46,66,86,37,71,52,76,41,79,62,82,136

Radius of gyration: 15.1 Å; Cα contacts (8 Å, |Δi|>4): 181; chains: 1; bounding box: 34×26×45 Å

Nearest PDB structures (foldseek):
  4i4j-assembly1_B  TM=2.508E-01  e=1.220E+00  Streptomyces globisporus
  4k02-assembly1_A  TM=2.860E-01  e=5.410E+00  Arabidopsis thaliana
  1bvq-assembly1_A  TM=2.836E-01  e=7.128E+00  Pseudomonas sp. CBS3
  1lo9-assembly1_A  TM=3.039E-01  e=9.391E+00  Pseudomonas sp. CBS3

Sequence (86 aa):
MDIEGFSETTYQLKSEVSGNLYGLYLLDGGIVLDSQTTDLSPGRLTITRFDDQEHIISGTFEFTVQGNNGELIKITDGRFDLNYSN

pLDDT: mean 91.8, std 11.87, range [44.16, 98.69]

Mean predicted aligned error: 4.93 Å